Protein AF-A0A0L0LNY3-F1 (afdb_monomer)

Foldseek 3Di:
DPPVVVVVVVVCVVCVVVVVVVPCDPVNVVVVVVVVVVVVLVVLLVVLVVQLVVLVCQLVVVVVPPVSNVSSVVSNVVSVVSNVVSVVVVVVVVVVVVVVD

Mean predicted aligned error: 11.28 Å

Solvent-accessible surface area (backbone a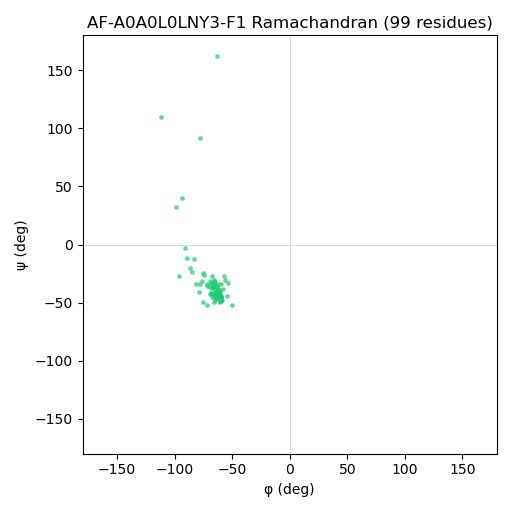toms only — not comparable to full-atom values): 5492 Å² total; per-residue (Å²): 133,70,71,68,58,54,57,52,51,54,53,48,61,68,48,44,63,63,52,66,65,68,69,65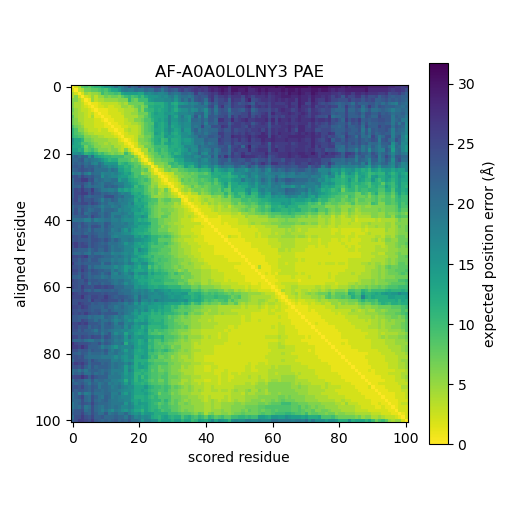,46,74,65,53,58,54,53,56,55,50,55,55,64,64,47,50,62,58,53,54,53,51,52,37,51,54,47,22,50,50,12,47,50,38,28,61,76,28,66,90,37,71,66,52,21,50,53,10,49,53,37,30,52,53,21,51,51,52,49,52,54,48,51,55,51,52,51,52,52,51,53,51,54,62,74,76,105

Sequence (101 aa):
MKRQNIYILTLLAIIFPLISHAQVGIEALLIESRSVLQLLPRFIFGLATIYFFWGTGQFILNAGDAKLRQDGKNKMIWGVVVLTVFISISGILNLMSQLLN

pLDDT: mean 84.33, std 11.25, range [54.03, 96.06]

Structure (mmCIF, N/CA/C/O backbone):
data_AF-A0A0L0LNY3-F1
#
_entry.id   AF-A0A0L0LNY3-F1
#
loop_
_atom_site.group_PDB
_atom_site.id
_atom_site.type_symbol
_atom_site.label_atom_id
_atom_site.label_alt_id
_atom_site.label_comp_id
_atom_site.label_asym_id
_atom_site.label_entity_id
_atom_site.label_seq_id
_atom_site.pdbx_PDB_ins_code
_atom_site.Cartn_x
_atom_site.Cartn_y
_atom_site.Cartn_z
_atom_site.occupancy
_atom_site.B_iso_or_equiv
_atom_site.auth_seq_id
_atom_site.auth_comp_id
_atom_site.auth_asym_id
_atom_site.auth_atom_id
_atom_site.pdbx_PDB_model_num
ATOM 1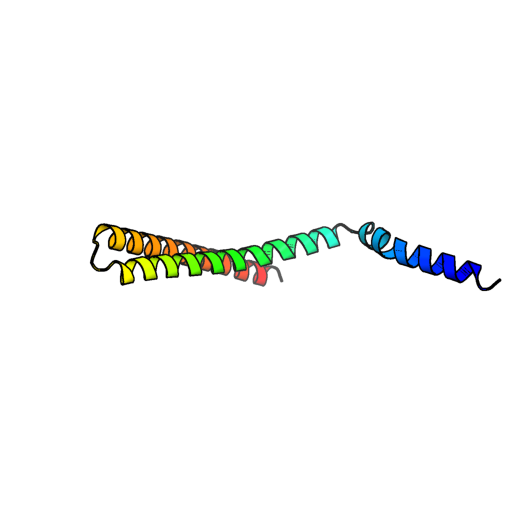 N N . MET A 1 1 ? 63.686 -11.732 -5.907 1.00 54.03 1 MET A N 1
ATOM 2 C CA . MET A 1 1 ? 62.589 -11.328 -6.819 1.00 54.03 1 MET A CA 1
ATOM 3 C C . MET A 1 1 ? 61.160 -11.703 -6.372 1.00 54.03 1 MET A C 1
ATOM 5 O O . MET A 1 1 ? 60.238 -11.343 -7.079 1.00 54.03 1 MET A O 1
ATOM 9 N N . LYS A 1 2 ? 60.917 -12.395 -5.236 1.00 57.25 2 LYS A N 1
ATOM 10 C CA . LYS A 1 2 ? 59.557 -12.886 -4.879 1.00 57.25 2 LYS A CA 1
ATOM 11 C C . LYS A 1 2 ? 58.737 -11.993 -3.930 1.00 57.25 2 LYS A C 1
ATOM 13 O O . LYS A 1 2 ? 57.517 -12.031 -3.982 1.00 57.25 2 LYS A O 1
ATOM 18 N N . ARG A 1 3 ? 59.375 -11.190 -3.066 1.00 60.78 3 ARG A N 1
ATOM 19 C CA . ARG A 1 3 ? 58.658 -10.402 -2.042 1.00 60.78 3 ARG A CA 1
ATOM 20 C C . ARG A 1 3 ? 57.984 -9.139 -2.583 1.00 60.78 3 ARG A C 1
ATOM 22 O O . ARG A 1 3 ? 56.906 -8.810 -2.118 1.00 60.78 3 ARG A O 1
ATOM 29 N N . GLN A 1 4 ? 58.565 -8.471 -3.582 1.00 67.19 4 GLN A N 1
ATOM 30 C CA . GLN A 1 4 ? 57.980 -7.243 -4.143 1.00 67.19 4 GLN A CA 1
ATOM 31 C C . GLN A 1 4 ? 56.671 -7.498 -4.908 1.00 67.19 4 GLN A C 1
ATOM 33 O O . GLN A 1 4 ? 55.745 -6.703 -4.803 1.00 67.19 4 GLN A O 1
ATOM 38 N N . ASN A 1 5 ? 56.534 -8.657 -5.562 1.00 66.12 5 ASN A N 1
ATOM 39 C CA . ASN A 1 5 ? 55.304 -9.024 -6.271 1.00 66.12 5 ASN A CA 1
ATOM 40 C C . ASN A 1 5 ? 54.116 -9.274 -5.326 1.00 66.12 5 ASN A C 1
ATOM 42 O O . ASN A 1 5 ? 52.977 -9.058 -5.724 1.00 66.12 5 ASN A O 1
ATOM 46 N N . ILE A 1 6 ? 54.365 -9.687 -4.076 1.00 76.19 6 ILE A N 1
ATOM 47 C CA . ILE A 1 6 ? 53.303 -9.918 -3.081 1.00 76.19 6 ILE A CA 1
ATOM 48 C C . ILE A 1 6 ? 52.643 -8.598 -2.673 1.00 76.19 6 ILE A C 1
ATOM 50 O O . ILE A 1 6 ? 51.422 -8.540 -2.595 1.00 76.19 6 ILE A O 1
ATOM 54 N N . TYR A 1 7 ? 53.430 -7.533 -2.482 1.00 79.44 7 TYR A N 1
ATOM 55 C CA . TYR A 1 7 ? 52.899 -6.207 -2.146 1.00 79.44 7 TYR A CA 1
ATOM 56 C C . TYR A 1 7 ? 52.107 -5.580 -3.301 1.00 79.44 7 TYR A C 1
ATOM 58 O O . TYR A 1 7 ? 51.123 -4.883 -3.070 1.00 79.44 7 TYR A O 1
ATOM 66 N N . ILE A 1 8 ? 52.505 -5.851 -4.547 1.00 79.75 8 ILE A N 1
ATOM 67 C CA . ILE A 1 8 ? 51.773 -5.391 -5.735 1.00 79.75 8 ILE A CA 1
ATOM 68 C C . ILE A 1 8 ? 50.420 -6.109 -5.837 1.00 79.75 8 ILE A C 1
ATOM 70 O O . ILE A 1 8 ? 49.411 -5.465 -6.100 1.00 79.75 8 ILE A O 1
ATOM 74 N N . LEU A 1 9 ? 5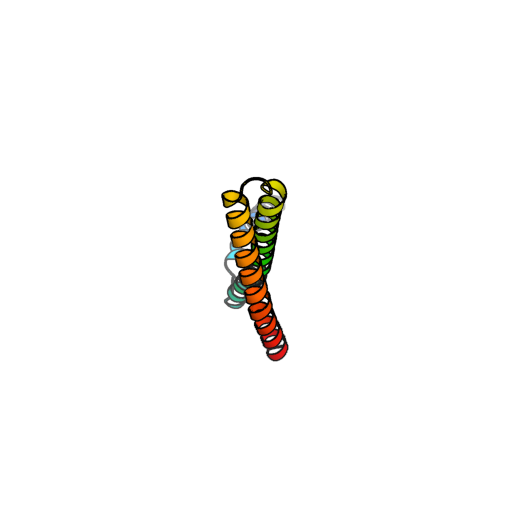0.373 -7.417 -5.565 1.00 76.44 9 LEU A N 1
ATOM 75 C CA . LEU A 1 9 ? 49.131 -8.199 -5.563 1.00 76.44 9 LEU A CA 1
ATOM 76 C C . LEU A 1 9 ? 48.144 -7.752 -4.475 1.00 76.44 9 LEU A C 1
ATOM 78 O O . LEU A 1 9 ? 46.951 -7.645 -4.753 1.00 76.44 9 LEU A O 1
ATOM 82 N N . THR A 1 10 ? 48.616 -7.452 -3.261 1.00 77.69 10 THR A N 1
ATOM 83 C CA . THR A 1 10 ? 47.745 -6.923 -2.197 1.00 77.69 10 THR A CA 1
ATOM 84 C C . THR A 1 10 ? 47.253 -5.512 -2.498 1.00 77.69 10 THR A C 1
ATOM 86 O O . THR A 1 10 ? 46.086 -5.219 -2.251 1.00 77.69 10 THR A O 1
ATOM 89 N N . LEU A 1 11 ? 48.090 -4.655 -3.088 1.00 77.81 11 LEU A N 1
ATOM 90 C CA . LEU A 1 11 ? 47.672 -3.323 -3.531 1.00 77.81 11 LEU A CA 1
ATOM 91 C C . LEU A 1 11 ? 46.590 -3.406 -4.621 1.00 77.81 11 LEU A C 1
ATOM 93 O O . LEU A 1 11 ? 45.601 -2.678 -4.577 1.00 77.81 11 LEU A O 1
ATOM 97 N N . LEU A 1 12 ? 46.734 -4.342 -5.560 1.00 79.19 12 LEU A N 1
ATOM 98 C CA . LEU A 1 12 ? 45.781 -4.553 -6.651 1.00 79.19 12 LEU A CA 1
ATOM 99 C C . LEU A 1 12 ? 44.449 -5.134 -6.147 1.00 79.19 12 LEU A C 1
ATOM 101 O O . LEU A 1 12 ? 43.393 -4.727 -6.621 1.00 79.19 12 LEU A O 1
ATOM 105 N N . ALA A 1 13 ? 44.481 -6.001 -5.129 1.00 79.69 13 ALA A N 1
ATOM 106 C CA . ALA A 1 13 ? 43.282 -6.536 -4.478 1.00 79.69 13 ALA A CA 1
ATOM 107 C C . ALA A 1 13 ? 42.467 -5.467 -3.723 1.00 79.69 13 ALA A C 1
ATOM 109 O O . ALA A 1 13 ? 41.246 -5.570 -3.659 1.00 79.69 13 ALA A O 1
ATOM 110 N N . ILE A 1 14 ? 43.118 -4.426 -3.189 1.00 79.56 14 ILE A N 1
ATOM 111 C CA . ILE A 1 14 ? 42.445 -3.293 -2.524 1.00 79.56 14 ILE A CA 1
ATOM 112 C C . ILE A 1 14 ? 41.810 -2.341 -3.549 1.00 79.56 14 ILE A C 1
ATOM 114 O O . ILE A 1 14 ? 40.779 -1.734 -3.272 1.00 79.56 14 ILE A O 1
ATOM 118 N N . ILE A 1 15 ? 42.403 -2.219 -4.740 1.00 75.75 15 ILE A N 1
ATOM 119 C CA . ILE A 1 15 ? 41.914 -1.339 -5.813 1.00 75.75 15 ILE A CA 1
ATOM 120 C C . ILE A 1 15 ? 40.858 -2.047 -6.687 1.00 75.75 15 ILE A C 1
ATOM 122 O O . ILE A 1 15 ? 40.036 -1.395 -7.328 1.00 75.75 15 ILE A O 1
ATOM 126 N N . PHE A 1 16 ? 40.809 -3.381 -6.667 1.00 73.81 16 PHE A N 1
ATOM 127 C CA . PHE A 1 16 ? 39.852 -4.186 -7.430 1.00 73.81 16 PHE A CA 1
ATOM 128 C C . PHE A 1 16 ? 38.369 -3.815 -7.204 1.00 73.81 16 PHE A C 1
ATOM 130 O O . PHE A 1 16 ? 37.655 -3.650 -8.195 1.00 73.81 16 PHE A O 1
ATOM 137 N N . PRO A 1 17 ? 37.882 -3.587 -5.964 1.00 73.81 17 PRO A N 1
ATOM 138 C CA . PRO A 1 17 ? 36.506 -3.147 -5.732 1.00 73.81 17 PRO A CA 1
ATOM 139 C C . PRO A 1 17 ? 36.233 -1.763 -6.332 1.00 73.81 17 PRO A C 1
ATOM 141 O O . PRO A 1 17 ? 35.161 -1.525 -6.876 1.00 73.81 17 PRO A O 1
ATOM 144 N N . LEU 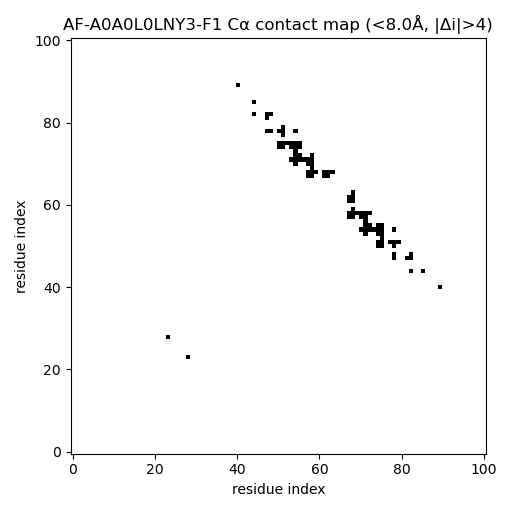A 1 18 ? 37.219 -0.860 -6.302 1.00 71.25 18 LEU A N 1
ATOM 145 C CA . LEU A 1 18 ? 37.084 0.494 -6.851 1.00 71.25 18 LEU A CA 1
ATOM 146 C C . LEU A 1 18 ? 36.920 0.473 -8.380 1.00 71.25 18 LEU A C 1
ATOM 148 O O . LEU A 1 18 ? 36.169 1.278 -8.924 1.00 71.25 18 LEU A O 1
ATOM 152 N N . ILE A 1 19 ? 37.571 -0.471 -9.071 1.00 69.00 19 ILE A N 1
ATOM 153 C CA . ILE A 1 19 ? 37.450 -0.647 -10.529 1.00 69.00 19 ILE A CA 1
ATOM 154 C C . ILE A 1 19 ? 36.180 -1.436 -10.889 1.00 69.00 19 ILE A C 1
ATOM 156 O O . ILE A 1 19 ? 35.527 -1.122 -11.883 1.00 69.00 19 ILE A O 1
ATOM 160 N N . SER A 1 20 ? 35.767 -2.393 -10.048 1.00 69.19 20 SER A N 1
ATOM 161 C CA . SER A 1 20 ? 34.493 -3.116 -10.189 1.00 69.19 20 SER A CA 1
ATOM 162 C C . SER A 1 20 ? 33.283 -2.175 -10.233 1.00 69.19 20 SER A C 1
ATOM 164 O O . SER A 1 20 ? 32.292 -2.495 -10.883 1.00 69.19 20 SER A O 1
ATOM 166 N N . HIS A 1 21 ? 33.361 -1.020 -9.566 1.00 65.12 21 HIS A N 1
ATOM 167 C CA . HIS A 1 21 ? 32.318 0.009 -9.585 1.00 65.12 21 HIS A CA 1
ATOM 168 C C . HIS A 1 21 ? 32.471 1.042 -10.720 1.00 65.12 21 HIS A C 1
ATOM 170 O O . HIS A 1 21 ? 31.540 1.801 -10.969 1.00 65.12 21 HIS A O 1
ATOM 176 N N . ALA A 1 22 ? 33.606 1.085 -11.428 1.00 63.56 22 ALA A N 1
ATOM 177 C CA . ALA A 1 22 ? 33.834 2.017 -12.540 1.00 63.56 22 ALA A CA 1
ATOM 178 C C . ALA A 1 22 ? 33.291 1.493 -13.885 1.00 63.56 22 ALA A C 1
ATOM 180 O O . ALA A 1 22 ? 32.969 2.280 -14.772 1.00 63.56 22 ALA A O 1
ATOM 181 N N . GLN A 1 23 ? 33.138 0.172 -14.029 1.00 64.06 23 GLN A N 1
ATOM 182 C CA . GLN A 1 23 ? 32.557 -0.487 -15.207 1.00 64.06 23 GLN A CA 1
ATOM 183 C C . GLN A 1 23 ? 31.045 -0.734 -15.038 1.00 64.06 23 GLN A C 1
ATOM 185 O O . GLN A 1 23 ? 30.519 -1.785 -15.396 1.00 64.06 23 GLN A O 1
ATOM 190 N N . VAL A 1 24 ? 30.314 0.221 -14.463 1.00 64.62 24 VAL A N 1
ATOM 191 C CA . VAL A 1 24 ? 28.847 0.152 -14.419 1.00 64.62 24 VAL A CA 1
ATOM 192 C C . VAL A 1 24 ? 28.331 0.564 -15.799 1.00 64.62 24 VAL A C 1
ATOM 194 O O . VAL A 1 24 ? 28.162 1.743 -16.100 1.00 64.62 24 VAL A O 1
ATOM 197 N N . GLY A 1 25 ? 28.145 -0.423 -16.677 1.00 70.50 25 GLY A N 1
ATOM 198 C CA . GLY A 1 25 ? 27.476 -0.227 -17.964 1.00 70.50 25 GLY A CA 1
ATOM 199 C C . GLY A 1 25 ? 26.014 0.191 -17.774 1.00 70.50 25 GLY A C 1
ATOM 200 O O . GLY A 1 25 ? 25.432 -0.020 -16.710 1.00 70.50 25 GLY A O 1
ATOM 201 N N . ILE A 1 26 ? 25.390 0.750 -18.815 1.00 66.00 26 ILE A N 1
ATOM 202 C CA . ILE A 1 26 ? 23.976 1.176 -18.771 1.00 66.00 26 ILE A CA 1
ATOM 203 C C . ILE A 1 26 ? 23.058 0.028 -18.307 1.00 66.00 26 ILE A C 1
ATOM 205 O O . ILE A 1 26 ? 22.106 0.265 -17.570 1.00 66.00 26 ILE A O 1
ATOM 209 N N . GLU A 1 27 ? 23.383 -1.225 -18.634 1.00 70.94 27 GLU A N 1
ATOM 210 C CA . GLU A 1 27 ? 22.635 -2.399 -18.165 1.00 70.94 27 GLU A CA 1
ATOM 211 C C . GLU A 1 27 ? 22.648 -2.567 -16.641 1.00 70.94 27 GLU A C 1
ATOM 213 O O . GLU A 1 27 ? 21.616 -2.884 -16.054 1.00 70.94 27 GLU A O 1
ATOM 218 N N . ALA A 1 28 ? 23.770 -2.279 -15.978 1.00 67.50 28 ALA A N 1
ATOM 219 C CA . ALA A 1 28 ? 23.858 -2.342 -14.523 1.00 67.50 28 ALA A CA 1
ATOM 220 C C . ALA A 1 28 ? 22.984 -1.259 -13.862 1.00 67.50 28 ALA A C 1
ATOM 222 O O . ALA A 1 28 ? 22.285 -1.544 -12.894 1.00 67.50 28 ALA A O 1
ATOM 223 N N . LEU A 1 29 ? 22.906 -0.052 -14.438 1.00 65.75 29 LEU A N 1
ATOM 224 C CA . LEU A 1 29 ? 21.995 1.003 -13.958 1.00 65.75 29 LEU A CA 1
ATOM 225 C C . LEU A 1 29 ? 20.511 0.635 -14.140 1.00 65.75 29 LEU A C 1
ATOM 227 O O . LEU A 1 29 ? 19.666 0.972 -13.302 1.00 65.75 29 LEU A O 1
ATOM 231 N N . LEU A 1 30 ? 20.182 -0.070 -15.225 1.00 66.00 30 LEU A N 1
ATOM 232 C CA . LEU A 1 30 ? 18.822 -0.538 -15.500 1.00 66.00 30 LEU A CA 1
ATOM 233 C C . LEU A 1 30 ? 18.401 -1.685 -14.566 1.00 66.00 30 LEU A C 1
ATOM 235 O O . LEU A 1 30 ? 17.238 -1.738 -14.155 1.00 66.00 30 LEU A O 1
ATOM 239 N N . ILE A 1 31 ? 19.326 -2.574 -14.195 1.00 68.75 31 ILE A N 1
ATOM 240 C CA . ILE A 1 31 ? 19.073 -3.674 -13.250 1.00 68.75 31 ILE A CA 1
ATOM 241 C C . ILE A 1 31 ? 18.861 -3.133 -11.829 1.00 68.75 31 ILE A C 1
ATOM 243 O O . ILE A 1 31 ? 17.899 -3.529 -11.165 1.00 68.75 31 ILE A O 1
ATOM 247 N N . GLU A 1 32 ? 19.673 -2.168 -11.394 1.00 73.25 32 GLU A N 1
ATOM 248 C CA . GLU A 1 32 ? 19.525 -1.540 -10.073 1.00 73.25 32 GLU A CA 1
ATOM 249 C C . GLU A 1 32 ? 18.194 -0.788 -9.934 1.00 73.25 32 GLU A C 1
ATOM 251 O O . GLU A 1 32 ? 17.486 -0.925 -8.934 1.00 73.25 32 GLU A O 1
ATOM 256 N N . SER A 1 33 ? 17.778 -0.069 -10.981 1.00 73.44 33 SER A N 1
ATOM 257 C CA . SER A 1 33 ? 16.497 0.651 -10.982 1.00 73.44 33 SER A CA 1
ATOM 258 C C . SER A 1 33 ? 15.295 -0.296 -10.874 1.00 73.44 33 SER A C 1
ATOM 260 O O . SER A 1 33 ? 14.311 0.012 -10.196 1.00 73.44 33 SER A O 1
ATOM 262 N N . ARG A 1 34 ? 15.363 -1.478 -11.504 1.00 73.25 34 ARG A N 1
ATOM 263 C CA . ARG A 1 34 ? 14.297 -2.491 -11.409 1.00 73.25 34 ARG A CA 1
ATOM 264 C C . ARG A 1 34 ? 14.155 -3.055 -9.997 1.00 73.25 34 ARG A C 1
ATOM 266 O O . ARG A 1 34 ? 13.024 -3.305 -9.579 1.00 73.25 34 ARG A O 1
ATOM 273 N N . SER A 1 35 ? 15.253 -3.228 -9.258 1.00 76.00 35 SER A N 1
ATOM 274 C CA . SER A 1 35 ? 15.203 -3.800 -7.904 1.00 76.00 35 SER A CA 1
ATOM 275 C C . SER A 1 35 ? 14.418 -2.900 -6.939 1.00 76.00 35 SER A C 1
ATOM 277 O O . SER A 1 35 ? 13.550 -3.373 -6.199 1.00 76.00 35 SER A O 1
ATOM 279 N N . VAL A 1 36 ? 14.627 -1.582 -7.028 1.00 78.06 36 VAL A N 1
ATOM 280 C CA . VAL A 1 36 ? 13.944 -0.590 -6.186 1.00 78.06 36 VAL A CA 1
ATOM 281 C C . VAL A 1 36 ? 12.443 -0.552 -6.484 1.00 78.06 36 VAL A C 1
ATOM 283 O O . VAL A 1 36 ? 11.621 -0.537 -5.564 1.00 78.06 36 VAL A O 1
ATOM 286 N N . LEU A 1 37 ? 12.067 -0.601 -7.766 1.00 80.81 37 LEU A N 1
ATOM 287 C CA . LEU A 1 37 ? 10.663 -0.587 -8.186 1.00 80.81 37 LEU A CA 1
ATOM 288 C C . LEU A 1 37 ? 9.896 -1.841 -7.748 1.00 80.81 37 LEU A C 1
ATOM 290 O O . LEU A 1 37 ? 8.707 -1.749 -7.453 1.00 80.81 37 LEU A O 1
ATOM 294 N N . GLN A 1 38 ? 10.555 -2.998 -7.660 1.00 82.00 38 GLN A N 1
ATOM 295 C CA . GLN A 1 38 ? 9.934 -4.227 -7.148 1.00 82.00 38 GLN A CA 1
ATOM 296 C C . GLN A 1 38 ? 9.781 -4.225 -5.622 1.00 82.00 38 GLN A C 1
ATOM 298 O O . GLN A 1 38 ? 8.906 -4.904 -5.075 1.00 82.00 38 GLN A O 1
ATOM 303 N N . LEU A 1 39 ? 10.613 -3.453 -4.926 1.00 86.44 39 LEU A N 1
ATOM 304 C CA . LEU A 1 39 ? 10.608 -3.371 -3.473 1.00 86.44 39 LEU A CA 1
ATOM 305 C C . LEU A 1 39 ? 9.469 -2.478 -2.948 1.00 86.44 39 LEU A C 1
ATOM 307 O O . LEU A 1 39 ? 8.793 -2.836 -1.981 1.00 86.44 39 LEU A O 1
ATOM 311 N N . LEU A 1 40 ? 9.217 -1.350 -3.616 1.00 87.81 40 LEU A N 1
ATOM 312 C CA . LEU A 1 40 ? 8.202 -0.350 -3.251 1.00 87.81 40 LEU A CA 1
ATOM 313 C C . LEU A 1 40 ? 6.801 -0.938 -2.977 1.00 87.81 40 LEU A C 1
ATOM 315 O O . LEU A 1 40 ? 6.262 -0.687 -1.893 1.00 87.81 40 LEU A O 1
ATOM 319 N N . PRO A 1 41 ? 6.206 -1.757 -3.871 1.00 89.38 41 PRO A N 1
ATOM 320 C CA . PRO A 1 41 ? 4.882 -2.329 -3.645 1.00 89.38 41 PRO A CA 1
ATOM 321 C C . PRO A 1 41 ? 4.795 -3.160 -2.362 1.00 89.38 41 PRO A C 1
ATOM 323 O O . PRO A 1 41 ? 3.804 -3.083 -1.637 1.00 89.38 41 PRO A O 1
ATOM 326 N N . ARG A 1 42 ? 5.852 -3.918 -2.039 1.00 88.50 42 ARG A N 1
ATOM 327 C CA . ARG A 1 42 ? 5.903 -4.760 -0.836 1.00 88.50 42 ARG A CA 1
ATOM 328 C C . ARG A 1 42 ? 5.845 -3.921 0.441 1.00 88.50 42 ARG A C 1
ATOM 330 O O . ARG A 1 42 ? 5.127 -4.278 1.373 1.00 88.50 42 ARG A O 1
ATOM 337 N N . PHE A 1 43 ? 6.558 -2.797 0.469 1.00 92.62 43 PHE A N 1
ATOM 338 C CA . PHE A 1 43 ? 6.521 -1.870 1.601 1.00 92.62 43 PHE A CA 1
ATOM 339 C C . PHE A 1 43 ? 5.164 -1.180 1.739 1.00 92.62 43 PHE A C 1
ATOM 341 O O . PHE A 1 43 ? 4.621 -1.132 2.842 1.00 92.62 43 PHE A O 1
ATOM 348 N N . ILE A 1 44 ? 4.589 -0.694 0.634 1.00 91.56 44 ILE A N 1
ATOM 349 C CA . ILE A 1 44 ? 3.277 -0.027 0.643 1.00 91.56 44 ILE A CA 1
ATOM 350 C C . ILE A 1 44 ? 2.198 -0.975 1.173 1.00 91.56 44 ILE A C 1
ATOM 352 O O . ILE A 1 44 ? 1.414 -0.587 2.039 1.00 91.56 44 ILE A O 1
ATOM 356 N N . PHE A 1 45 ? 2.191 -2.228 0.717 1.00 92.88 45 PHE A N 1
ATOM 357 C CA . PHE A 1 45 ? 1.255 -3.239 1.204 1.00 92.88 45 PHE A CA 1
ATOM 358 C C . PHE A 1 45 ? 1.398 -3.503 2.710 1.00 92.88 45 PHE A C 1
ATOM 360 O O . PHE A 1 45 ? 0.398 -3.558 3.433 1.00 92.88 45 PHE A O 1
ATOM 367 N N . GLY A 1 46 ? 2.637 -3.620 3.200 1.00 94.06 46 GLY A N 1
ATOM 368 C CA . GLY A 1 46 ? 2.917 -3.788 4.626 1.00 94.06 46 GLY A CA 1
ATOM 369 C C . GLY A 1 46 ? 2.405 -2.611 5.460 1.00 94.06 46 GLY A C 1
ATOM 370 O O . GLY A 1 46 ? 1.685 -2.812 6.438 1.00 94.06 46 GLY A O 1
ATOM 371 N N . LEU A 1 47 ? 2.703 -1.380 5.038 1.00 94.00 47 LEU A N 1
ATOM 372 C CA . LEU A 1 47 ? 2.251 -0.164 5.722 1.00 94.00 47 LEU A CA 1
ATOM 373 C C . LEU A 1 47 ? 0.724 -0.019 5.707 1.00 94.00 47 LEU A C 1
ATOM 375 O O . LEU A 1 47 ? 0.131 0.299 6.738 1.00 94.00 47 LEU A O 1
ATOM 379 N N . ALA A 1 48 ? 0.076 -0.299 4.573 1.00 92.56 48 ALA A N 1
ATOM 380 C CA . ALA A 1 48 ? -1.381 -0.261 4.453 1.00 92.56 48 ALA A CA 1
ATOM 381 C C . ALA A 1 48 ? -2.056 -1.267 5.399 1.00 92.56 48 ALA A C 1
ATOM 383 O O . ALA A 1 48 ? -3.033 -0.936 6.073 1.00 92.56 48 ALA A O 1
ATOM 384 N N . THR A 1 49 ? -1.492 -2.472 5.506 1.00 94.06 49 THR A N 1
ATOM 385 C CA . THR A 1 49 ? -1.980 -3.520 6.410 1.00 94.06 49 THR A CA 1
ATOM 386 C C . THR A 1 49 ? -1.850 -3.095 7.874 1.00 94.06 49 THR A C 1
ATOM 388 O O . THR A 1 49 ? -2.816 -3.192 8.631 1.00 94.06 49 THR A O 1
ATOM 391 N N . ILE A 1 50 ? -0.696 -2.548 8.274 1.00 95.81 50 ILE A N 1
ATOM 392 C CA . ILE A 1 50 ? -0.485 -2.027 9.636 1.00 95.81 50 ILE A CA 1
ATOM 393 C C . ILE A 1 50 ? -1.489 -0.911 9.950 1.00 95.81 50 ILE A C 1
ATOM 395 O O . ILE A 1 50 ? -2.111 -0.926 11.013 1.00 95.81 50 ILE A O 1
ATOM 399 N N . TYR A 1 51 ? -1.698 0.028 9.023 1.00 94.06 51 TYR A N 1
ATOM 400 C CA . TYR A 1 51 ? -2.650 1.125 9.205 1.00 94.06 51 TYR A CA 1
ATOM 401 C C . TYR A 1 51 ? -4.100 0.630 9.353 1.00 94.06 51 TYR A C 1
ATOM 403 O O . TYR A 1 51 ? -4.846 1.113 10.208 1.00 94.06 51 TYR A O 1
ATOM 411 N N . PHE A 1 52 ? -4.494 -0.379 8.572 1.00 94.25 52 PHE A N 1
ATOM 412 C CA . PHE A 1 52 ? -5.806 -1.018 8.683 1.00 94.25 52 PHE A CA 1
ATOM 413 C C . PHE A 1 52 ? -6.011 -1.693 10.051 1.00 94.25 52 PHE A C 1
ATOM 415 O O . PHE A 1 52 ? -7.046 -1.491 10.700 1.00 94.25 52 PHE A O 1
ATOM 422 N N . PHE A 1 53 ? -5.020 -2.452 10.531 1.00 95.25 53 PHE A N 1
ATOM 423 C CA . PHE A 1 53 ? -5.085 -3.075 11.856 1.00 95.25 53 PHE A CA 1
ATOM 424 C C . PHE A 1 53 ? -5.076 -2.043 12.985 1.00 95.25 53 PHE A C 1
ATOM 426 O O . PHE A 1 53 ? -5.805 -2.216 13.960 1.00 95.25 53 PHE A O 1
ATOM 433 N N . TRP A 1 54 ? -4.343 -0.938 12.836 1.00 94.25 54 TRP A N 1
ATOM 434 C CA . TRP A 1 54 ? -4.384 0.178 13.783 1.00 94.25 54 TRP A CA 1
ATOM 435 C C . TRP A 1 54 ? -5.794 0.770 13.899 1.00 94.25 54 TRP A C 1
ATOM 437 O O . TRP A 1 54 ? -6.310 0.950 15.004 1.00 94.25 54 TRP A O 1
ATOM 447 N N . GLY A 1 55 ? -6.455 1.022 12.764 1.00 92.81 55 GLY A N 1
ATOM 448 C CA . GLY A 1 55 ? -7.849 1.474 12.739 1.00 92.81 55 GLY A CA 1
ATOM 449 C C . GLY A 1 55 ? -8.805 0.473 13.391 1.00 92.81 55 GLY A C 1
ATOM 450 O O . GLY A 1 55 ? -9.662 0.864 14.184 1.00 92.81 55 GLY A O 1
ATOM 451 N N . THR A 1 56 ? -8.611 -0.819 13.118 1.00 93.62 56 THR A N 1
ATOM 452 C CA . THR A 1 56 ? -9.409 -1.913 13.699 1.00 93.62 56 THR A CA 1
ATOM 453 C C . THR A 1 56 ? -9.241 -1.988 15.217 1.00 93.62 56 THR A C 1
ATOM 455 O O . THR A 1 56 ? -10.231 -2.041 15.947 1.00 93.62 56 THR A O 1
ATOM 458 N N . GLY A 1 57 ? -8.002 -1.919 15.709 1.00 94.81 57 GLY A N 1
ATOM 459 C CA . GLY A 1 57 ? -7.707 -1.863 17.138 1.00 94.81 57 GLY A CA 1
ATOM 460 C C . GLY A 1 57 ? -8.356 -0.649 17.798 1.00 94.81 57 GLY A C 1
ATOM 461 O O . GLY A 1 57 ? -9.039 -0.795 18.809 1.00 94.81 57 GLY A O 1
ATOM 462 N N . GLN A 1 58 ? -8.241 0.534 17.186 1.00 93.06 58 GLN A N 1
ATOM 463 C CA . GLN A 1 58 ? -8.882 1.748 17.696 1.00 93.06 58 GLN A CA 1
ATOM 464 C C . GLN A 1 58 ? -10.414 1.613 17.746 1.00 93.06 58 GLN A C 1
ATOM 466 O O . GLN A 1 58 ? -11.027 2.036 18.725 1.00 93.06 58 GLN A O 1
ATOM 471 N N . PHE A 1 59 ? -11.032 0.999 16.736 1.00 92.94 59 PHE A N 1
ATOM 472 C CA . PHE A 1 59 ? -12.479 0.782 16.680 1.00 92.94 59 PHE A CA 1
ATOM 473 C C . PHE A 1 59 ? -12.991 -0.175 17.770 1.00 92.94 59 PHE A C 1
ATOM 475 O O . PHE A 1 59 ? -14.043 0.079 18.367 1.00 92.94 59 PHE A O 1
ATOM 482 N N . ILE A 1 60 ? -12.258 -1.264 18.029 1.00 93.25 60 ILE A N 1
ATOM 483 C CA . ILE A 1 60 ? -12.632 -2.285 19.021 1.00 93.25 60 ILE A CA 1
ATOM 484 C C . ILE A 1 60 ? -12.370 -1.783 20.445 1.00 93.25 60 ILE A C 1
ATOM 486 O O . ILE A 1 60 ? -13.262 -1.851 21.289 1.00 93.25 60 ILE A O 1
ATOM 490 N N . LEU A 1 61 ? -11.173 -1.251 20.710 1.00 93.25 61 LEU A N 1
ATOM 491 C CA . LEU A 1 61 ? -10.754 -0.847 22.057 1.00 93.25 61 LEU A CA 1
ATOM 492 C C . LEU A 1 61 ? -11.522 0.373 22.577 1.00 93.25 61 LEU A C 1
ATOM 494 O O . LEU A 1 61 ? -11.771 0.472 23.773 1.00 93.25 61 LEU A O 1
ATOM 498 N N . ASN A 1 62 ? -11.943 1.280 21.691 1.00 93.06 62 ASN A N 1
ATOM 499 C CA . ASN A 1 62 ? -12.674 2.492 22.070 1.00 93.06 62 ASN A CA 1
ATOM 500 C C . ASN A 1 62 ? -14.190 2.350 21.880 1.00 93.06 62 ASN A C 1
ATOM 502 O O . ASN A 1 62 ? -14.872 3.322 21.567 1.00 93.06 62 ASN A O 1
ATOM 506 N N . ALA A 1 63 ? -14.747 1.149 22.060 1.00 85.94 63 ALA A N 1
ATOM 507 C CA . ALA A 1 63 ? -16.177 0.910 21.858 1.00 85.94 63 ALA A CA 1
ATOM 508 C C . ALA A 1 63 ? -17.096 1.799 22.723 1.00 85.94 63 ALA A C 1
ATOM 510 O O . ALA A 1 63 ? -18.217 2.078 22.303 1.00 85.94 63 ALA A O 1
ATOM 511 N N . GLY A 1 64 ? -16.619 2.254 23.887 1.00 89.50 64 GLY A N 1
ATOM 512 C CA . GLY A 1 64 ? -17.352 3.146 24.793 1.00 89.50 64 GLY A CA 1
ATOM 513 C C . GLY A 1 64 ? -17.274 4.640 24.451 1.00 89.50 64 GLY A C 1
ATOM 514 O O . GLY A 1 64 ? -18.058 5.412 24.994 1.00 89.50 64 GLY A O 1
ATOM 515 N N . ASP A 1 65 ? -16.377 5.057 23.552 1.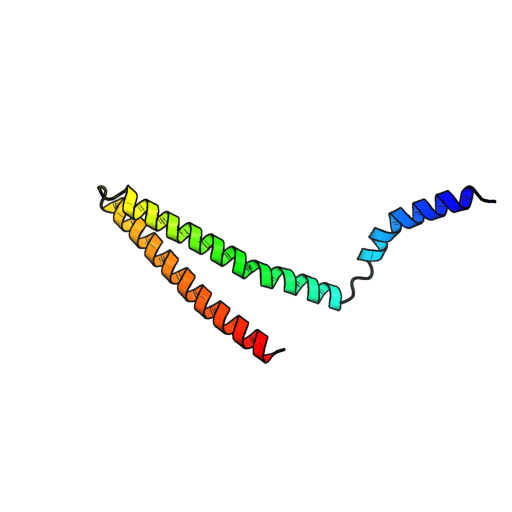00 92.56 65 ASP A N 1
ATOM 516 C CA . ASP A 1 65 ? -16.242 6.454 23.123 1.00 92.56 65 ASP A CA 1
ATOM 517 C C . ASP A 1 65 ? -16.678 6.588 21.660 1.00 92.56 65 ASP A C 1
ATOM 519 O O . ASP A 1 65 ? -16.004 6.136 20.731 1.00 92.56 65 ASP A O 1
ATOM 523 N N . ALA A 1 66 ? -17.825 7.233 21.444 1.00 90.56 66 ALA A N 1
ATOM 524 C CA . ALA A 1 66 ? -18.408 7.384 20.117 1.00 90.56 66 ALA A CA 1
ATOM 525 C C . ALA A 1 66 ? -17.487 8.124 19.130 1.00 90.56 66 ALA A C 1
ATOM 527 O O . ALA A 1 66 ? -17.485 7.781 17.945 1.00 90.56 66 ALA A O 1
ATOM 528 N N . LYS A 1 67 ? -16.690 9.099 19.591 1.00 91.81 67 LYS A N 1
ATOM 529 C CA . LYS A 1 67 ? -15.772 9.852 18.723 1.00 91.81 67 LYS A CA 1
ATOM 530 C C . LYS A 1 67 ? -14.599 8.976 18.308 1.00 91.81 67 LYS A C 1
ATOM 532 O O . LYS A 1 67 ? -14.357 8.798 17.116 1.00 91.81 67 LYS A O 1
ATOM 537 N N . LEU A 1 68 ? -13.926 8.357 19.276 1.00 91.38 68 LEU A N 1
ATOM 538 C CA . LEU A 1 68 ? -12.765 7.504 18.999 1.00 91.38 68 LEU A CA 1
ATOM 539 C C . LEU A 1 68 ? -13.144 6.253 18.196 1.00 91.38 68 LEU A C 1
ATOM 541 O O . LEU A 1 68 ? -12.370 5.797 17.350 1.00 91.38 68 LEU A O 1
ATOM 545 N N . ARG A 1 69 ? -14.356 5.728 18.402 1.00 90.31 69 ARG A N 1
ATOM 546 C CA . ARG A 1 69 ? -14.917 4.647 17.587 1.00 90.31 69 ARG A CA 1
ATOM 547 C C . ARG A 1 69 ? -15.157 5.090 16.145 1.00 90.31 69 ARG A C 1
ATOM 549 O O . ARG A 1 69 ? -14.803 4.348 15.229 1.00 90.31 69 ARG A O 1
ATOM 556 N N . GLN A 1 70 ? -15.732 6.273 15.916 1.00 93.38 70 GLN A N 1
ATOM 557 C CA . GLN A 1 70 ? -15.892 6.794 14.553 1.00 93.38 70 GLN A CA 1
ATOM 558 C C . GLN A 1 70 ? -14.542 7.020 13.868 1.00 93.38 70 GLN A C 1
ATOM 560 O O . GLN A 1 70 ? -14.376 6.628 12.713 1.00 93.38 70 GLN A O 1
ATOM 565 N N . ASP A 1 71 ? -13.553 7.543 14.588 1.00 92.56 71 ASP A N 1
ATOM 566 C CA . ASP A 1 71 ? -12.201 7.716 14.059 1.00 92.56 71 ASP A CA 1
ATOM 567 C C . ASP A 1 71 ? -11.540 6.386 13.694 1.00 92.56 71 ASP A C 1
ATOM 569 O O . ASP A 1 71 ? -10.905 6.284 12.642 1.00 92.56 71 ASP A O 1
ATOM 573 N N . GLY A 1 72 ? -11.695 5.355 14.531 1.00 92.56 72 GLY A N 1
ATOM 574 C CA . GLY A 1 72 ? -11.230 4.001 14.225 1.00 92.56 72 GLY A CA 1
ATOM 575 C C . GLY A 1 72 ? -11.896 3.445 12.964 1.00 92.56 72 GLY A C 1
ATOM 576 O O . GLY A 1 72 ? -11.210 2.965 12.061 1.00 92.56 72 GLY A O 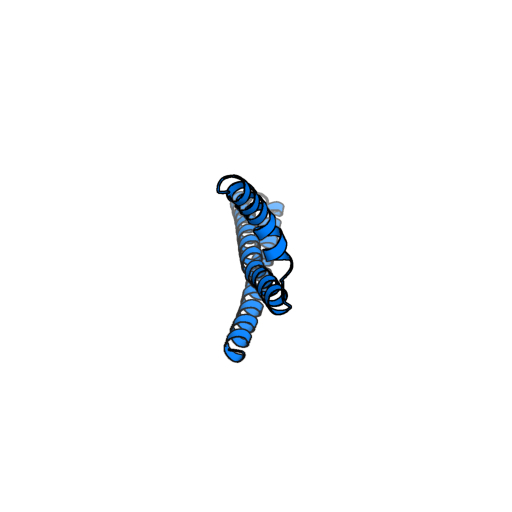1
ATOM 577 N N . LYS A 1 73 ? -13.220 3.609 12.840 1.00 92.31 73 LYS A N 1
ATOM 578 C CA . LYS A 1 73 ? -13.980 3.207 11.645 1.00 92.31 73 LYS A CA 1
ATOM 579 C C . LYS A 1 73 ? -13.489 3.929 10.386 1.00 92.31 73 LYS A C 1
ATOM 581 O O . LYS A 1 73 ? -13.301 3.287 9.356 1.00 92.31 73 LYS A O 1
ATOM 586 N N . ASN A 1 74 ? -13.243 5.235 10.463 1.00 94.50 74 ASN A N 1
ATOM 587 C CA . ASN A 1 74 ? -12.720 6.005 9.334 1.00 94.50 74 ASN A CA 1
ATOM 588 C C . ASN A 1 74 ? -11.342 5.486 8.903 1.00 94.50 74 ASN A C 1
ATOM 590 O O . ASN A 1 74 ? -11.112 5.290 7.711 1.00 94.50 74 ASN A O 1
ATOM 594 N N . LYS A 1 75 ? -10.451 5.182 9.857 1.00 94.38 75 LYS A N 1
ATOM 595 C CA . LYS A 1 75 ? -9.142 4.577 9.555 1.00 94.38 75 LYS A CA 1
ATOM 596 C C . LYS A 1 75 ? -9.268 3.199 8.909 1.00 94.38 75 LYS A C 1
ATOM 598 O O . LYS A 1 75 ? -8.535 2.917 7.965 1.00 94.38 75 LYS A O 1
ATOM 603 N N . MET A 1 76 ? -10.210 2.365 9.358 1.00 94.00 76 MET A N 1
ATOM 604 C CA . MET A 1 76 ? -10.491 1.075 8.714 1.00 94.00 76 MET A CA 1
ATOM 605 C C . MET A 1 76 ? -10.919 1.264 7.256 1.00 94.00 76 MET A C 1
ATOM 607 O O . MET A 1 76 ? -10.374 0.601 6.378 1.00 94.00 76 MET A O 1
ATOM 611 N N . ILE A 1 77 ? -11.847 2.189 6.986 1.00 94.88 77 ILE A N 1
ATOM 612 C CA . ILE A 1 77 ? -12.332 2.468 5.625 1.00 94.88 77 ILE A CA 1
ATOM 613 C C . ILE A 1 77 ? -11.180 2.939 4.735 1.00 94.88 77 ILE A C 1
ATOM 615 O O . ILE A 1 77 ? -10.974 2.374 3.664 1.00 94.88 77 ILE A O 1
ATOM 619 N N . TRP A 1 78 ? -10.387 3.912 5.191 1.00 94.62 78 TRP A N 1
ATOM 620 C CA . TRP A 1 78 ? -9.219 4.385 4.442 1.00 94.62 78 TRP A CA 1
ATOM 621 C C . TRP A 1 78 ? -8.189 3.275 4.205 1.00 94.62 78 TRP A C 1
ATOM 623 O O . TRP A 1 78 ? -7.660 3.168 3.101 1.00 94.62 78 TRP A O 1
ATOM 633 N N . GLY A 1 79 ? -7.961 2.403 5.191 1.00 94.19 79 GLY A N 1
ATOM 634 C CA . GLY A 1 79 ? -7.116 1.220 5.029 1.00 94.19 79 GLY A CA 1
ATOM 635 C C . GLY A 1 79 ? -7.621 0.284 3.926 1.00 94.19 79 GLY A C 1
ATOM 636 O O . GLY A 1 79 ? -6.851 -0.099 3.047 1.00 94.19 79 GLY A O 1
ATOM 637 N N . VAL A 1 80 ? -8.920 -0.032 3.910 1.00 95.31 80 VAL A N 1
A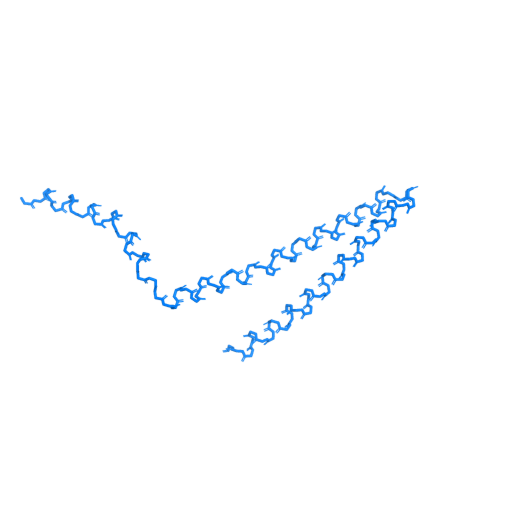TOM 638 C CA . VAL A 1 80 ? -9.534 -0.886 2.873 1.00 95.31 80 VAL A CA 1
ATOM 639 C C . VAL A 1 80 ? -9.455 -0.241 1.492 1.00 95.31 80 VAL A C 1
ATOM 641 O O . VAL A 1 80 ? -9.154 -0.930 0.518 1.00 95.31 80 VAL A O 1
ATOM 644 N N . VAL A 1 81 ? -9.686 1.069 1.390 1.00 96.06 81 VAL A N 1
ATOM 645 C CA . VAL A 1 81 ? -9.577 1.803 0.120 1.00 96.06 81 VAL A CA 1
ATOM 646 C C . VAL A 1 81 ? -8.156 1.697 -0.434 1.00 96.06 81 VAL A C 1
ATOM 648 O O . VAL A 1 81 ? -7.985 1.321 -1.593 1.00 96.06 81 VAL A O 1
ATOM 651 N N . VAL A 1 82 ? -7.136 1.946 0.393 1.00 94.44 82 VAL A N 1
ATOM 652 C CA . VAL A 1 82 ? -5.728 1.837 -0.022 1.00 94.44 82 VAL A CA 1
ATOM 653 C C . VAL A 1 82 ? -5.383 0.410 -0.448 1.00 94.44 82 VAL A C 1
ATOM 655 O O . VAL A 1 82 ? -4.770 0.226 -1.498 1.00 94.44 82 VAL A O 1
ATOM 658 N N . LEU A 1 83 ? -5.811 -0.603 0.312 1.00 94.94 83 LEU A N 1
ATOM 659 C CA . LEU A 1 83 ? -5.588 -2.009 -0.039 1.00 94.94 83 LEU A CA 1
ATOM 660 C C . LEU A 1 83 ? -6.268 -2.386 -1.361 1.00 94.94 83 LEU A C 1
ATOM 662 O O . LEU A 1 83 ? -5.666 -3.060 -2.191 1.00 94.94 83 LEU A O 1
ATOM 666 N N . THR A 1 84 ? -7.491 -1.909 -1.591 1.00 95.81 84 THR A N 1
ATOM 667 C CA . THR A 1 84 ? -8.236 -2.166 -2.832 1.00 95.81 84 THR A CA 1
ATOM 668 C C . THR A 1 84 ? -7.533 -1.536 -4.032 1.00 95.81 84 THR A C 1
ATOM 670 O O . THR A 1 84 ? -7.304 -2.206 -5.037 1.00 95.81 84 THR A O 1
ATOM 673 N N . VAL A 1 85 ? -7.128 -0.267 -3.921 1.00 95.44 85 VAL A N 1
ATOM 674 C CA . VAL A 1 85 ? -6.370 0.429 -4.974 1.00 95.44 85 VAL A CA 1
ATOM 675 C C . VAL A 1 85 ? -5.035 -0.271 -5.236 1.00 95.44 85 VAL A C 1
ATOM 677 O O . VAL A 1 85 ? -4.659 -0.468 -6.390 1.00 95.44 85 VAL A O 1
ATOM 680 N N . PHE A 1 86 ? -4.341 -0.707 -4.184 1.00 94.31 86 PHE A N 1
ATOM 681 C CA . PHE A 1 86 ? -3.088 -1.445 -4.304 1.00 94.31 86 PHE A CA 1
ATOM 682 C C . PHE A 1 86 ? -3.259 -2.778 -5.047 1.00 94.31 86 PHE A C 1
ATOM 684 O O . PHE A 1 86 ? -2.469 -3.089 -5.942 1.00 94.31 86 PHE A O 1
ATOM 691 N N . ILE A 1 87 ? -4.294 -3.556 -4.719 1.00 93.81 87 ILE A N 1
ATOM 692 C CA . ILE A 1 87 ? -4.615 -4.809 -5.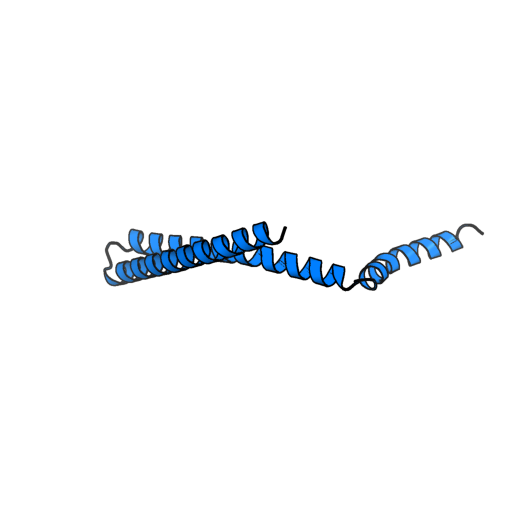419 1.00 93.81 87 ILE A CA 1
ATOM 693 C C . ILE A 1 87 ? -4.911 -4.529 -6.898 1.00 93.81 87 ILE A C 1
ATOM 695 O O . ILE A 1 87 ? -4.367 -5.210 -7.764 1.00 93.81 87 ILE A O 1
ATOM 699 N N . SER A 1 88 ? -5.687 -3.486 -7.203 1.00 95.31 88 SER A N 1
ATOM 700 C CA . SER A 1 88 ? -5.976 -3.087 -8.586 1.00 95.31 88 SER A CA 1
ATOM 701 C C . SER A 1 88 ? -4.708 -2.736 -9.371 1.00 95.31 88 SER A C 1
ATOM 703 O O . SER A 1 88 ? -4.507 -3.238 -10.475 1.00 95.31 88 SER A O 1
ATOM 705 N N . ILE A 1 89 ? -3.821 -1.914 -8.799 1.00 93.31 89 ILE A N 1
ATOM 706 C CA . ILE A 1 89 ? -2.566 -1.513 -9.454 1.00 93.31 89 ILE A CA 1
ATOM 707 C C . ILE A 1 89 ? -1.639 -2.721 -9.625 1.00 93.31 89 ILE A C 1
ATOM 709 O O . ILE A 1 89 ? -1.147 -2.963 -10.723 1.00 93.31 89 ILE A O 1
ATOM 713 N N . SER A 1 90 ? -1.409 -3.501 -8.566 1.00 90.00 90 SER A N 1
ATOM 714 C CA . SER A 1 90 ? -0.523 -4.673 -8.624 1.00 90.00 90 SER A CA 1
ATOM 715 C C . SER A 1 90 ? -1.020 -5.747 -9.597 1.00 90.00 90 SER A C 1
ATOM 717 O O . SER A 1 90 ? -0.204 -6.362 -10.281 1.00 90.00 90 SER A O 1
ATOM 719 N N . GLY A 1 91 ? -2.337 -5.923 -9.735 1.00 91.06 91 GLY A N 1
ATOM 720 C CA . GLY A 1 91 ? -2.929 -6.789 -10.754 1.00 91.06 91 GLY A CA 1
ATOM 721 C C . GLY A 1 91 ? -2.568 -6.344 -12.172 1.00 91.06 91 GLY A C 1
ATOM 722 O O . GLY A 1 91 ? -2.088 -7.152 -12.963 1.00 91.06 91 GLY A O 1
ATOM 723 N N . ILE A 1 92 ? -2.715 -5.049 -12.472 1.00 92.94 92 ILE A N 1
ATOM 724 C CA . ILE A 1 92 ? -2.347 -4.481 -13.780 1.00 92.94 92 ILE A CA 1
ATOM 725 C C . ILE A 1 92 ? -0.839 -4.611 -14.030 1.00 92.94 92 ILE A C 1
ATOM 727 O O . ILE A 1 92 ? -0.433 -5.013 -15.118 1.00 92.94 92 ILE A O 1
ATOM 731 N N . LEU A 1 93 ? -0.004 -4.309 -13.030 1.00 89.94 93 LEU A N 1
ATOM 732 C CA . LEU A 1 93 ? 1.453 -4.426 -13.146 1.00 89.94 93 LEU A CA 1
ATOM 733 C C . LEU A 1 93 ? 1.889 -5.869 -13.429 1.00 89.94 93 LEU A C 1
ATOM 735 O O . LEU A 1 93 ? 2.736 -6.087 -14.293 1.00 89.94 93 LEU A O 1
ATOM 739 N N . ASN A 1 94 ? 1.293 -6.850 -12.749 1.00 89.56 94 ASN A N 1
ATOM 740 C CA . ASN A 1 94 ? 1.588 -8.265 -12.975 1.00 89.56 94 ASN A CA 1
ATOM 741 C C . ASN A 1 94 ? 1.135 -8.725 -14.362 1.00 89.56 94 ASN A C 1
ATOM 743 O O . ASN A 1 94 ? 1.889 -9.421 -15.037 1.00 89.56 94 ASN A O 1
ATOM 747 N N . LEU A 1 95 ? -0.052 -8.305 -14.810 1.00 93.12 95 LEU A N 1
ATOM 748 C CA . LEU A 1 95 ? -0.524 -8.593 -16.166 1.00 93.12 95 LEU A CA 1
ATOM 749 C C . LEU A 1 95 ? 0.421 -7.998 -17.212 1.00 93.12 95 LEU A C 1
ATOM 751 O O . LEU A 1 95 ? 0.850 -8.696 -18.124 1.00 93.12 95 LEU A O 1
ATOM 755 N N . MET A 1 96 ? 0.818 -6.735 -17.054 1.00 90.31 96 MET A N 1
ATOM 756 C CA . MET A 1 96 ? 1.747 -6.091 -17.982 1.00 90.31 96 MET A CA 1
ATOM 757 C C . MET A 1 96 ? 3.131 -6.751 -17.959 1.00 90.31 96 MET A C 1
ATOM 759 O O . MET A 1 96 ? 3.733 -6.942 -19.010 1.00 90.31 96 MET A O 1
ATOM 763 N N . SER A 1 97 ? 3.615 -7.169 -16.787 1.00 87.44 97 SER A N 1
ATOM 764 C CA . SER A 1 97 ? 4.863 -7.928 -16.668 1.00 87.44 97 SER A CA 1
ATOM 765 C C . SER A 1 97 ? 4.796 -9.291 -17.355 1.00 87.44 97 SER A C 1
ATOM 767 O O . SER A 1 97 ? 5.815 -9.732 -17.871 1.00 87.44 97 SER A O 1
ATOM 769 N N . GLN A 1 98 ? 3.648 -9.968 -17.332 1.00 91.62 98 GLN A N 1
ATOM 770 C CA . GLN A 1 98 ? 3.462 -11.244 -18.028 1.00 91.62 98 GLN A CA 1
ATOM 771 C C . GLN A 1 98 ? 3.399 -11.066 -19.545 1.00 91.62 98 GLN A C 1
ATOM 773 O O . GLN A 1 98 ? 3.861 -11.935 -20.267 1.00 91.62 98 GLN A O 1
ATOM 778 N N . LEU A 1 99 ? 2.836 -9.955 -20.027 1.00 91.75 99 LEU A N 1
ATOM 779 C CA . LEU A 1 99 ? 2.733 -9.667 -21.462 1.00 91.75 99 LEU A CA 1
ATOM 780 C C . LEU A 1 99 ? 4.065 -9.241 -22.097 1.00 91.75 99 LEU A C 1
ATOM 782 O O . LEU A 1 99 ? 4.239 -9.384 -23.302 1.00 91.75 99 LEU A O 1
ATOM 786 N N . LEU A 1 100 ? 4.974 -8.666 -21.306 1.00 82.25 100 LEU A N 1
ATOM 787 C CA . LEU A 1 100 ? 6.276 -8.162 -21.761 1.00 82.25 100 LEU A CA 1
ATOM 788 C C . LEU A 1 100 ? 7.407 -9.201 -21.684 1.00 82.25 100 LEU A C 1
ATOM 790 O O . LEU A 1 100 ? 8.539 -8.871 -22.039 1.00 82.25 100 LEU A O 1
ATOM 794 N N . ASN A 1 101 ? 7.121 -10.399 -21.176 1.00 71.81 101 ASN A N 1
ATOM 795 C CA . ASN A 1 101 ? 8.084 -11.471 -20.923 1.00 71.81 101 ASN A CA 1
ATOM 796 C C . ASN A 1 101 ? 7.791 -12.664 -21.833 1.00 71.81 101 ASN A C 1
ATOM 798 O O . ASN A 1 101 ? 8.764 -13.269 -22.329 1.00 71.81 101 ASN A O 1
#

Nearest PDB structures (foldseek):
  3q84-assembly2_H  TM=7.665E-01  e=6.042E+00  Homo sapiens
  2x3x-assembly2_B  TM=8.487E-01  e=9.930E+00  Mus musculus
  6ixg-assembly2_B  TM=8.190E-01  e=9.332E+00  Homo sapiens

Secondary structure (DSSP, 8-state):
--HHHHHHHHHHHHHHHHHHTT---HHHHHHHHHHHHHHHHHHHHHHHHHHHHHHHHHHHHTTT-HHHHHHHHHHHHHHHHHHHHHHHHHHHHHHHHHHT-

Radius of gyration: 25.89 Å; Cα contacts (8 Å, |Δi|>4): 49; chains: 1; bounding box: 81×23×47 Å